Protein AF-A0A9E3NPG4-F1 (afdb_monomer_lite)

Radius of gyration: 16.13 Å; chains: 1; bounding box: 32×20×46 Å

pLDDT: mean 84.18, std 7.98, range [45.94, 92.38]

Sequence (71 aa):
MTTPAELRETVNAALSEVTLAEAALETALRELSSGTRAEKVAVTAVVSDAFARLRAARAELTRLRDLVGAE

Secondary structure (DSSP, 8-state):
---HHHHHHHHHHHHHHHHHHHHHHHHHHHHHHH--HHHHHHHHHHHHHHHHHHHHHHHHHHHHHHHHTT-

Structure (mmCIF, N/CA/C/O backbone):
data_AF-A0A9E3NPG4-F1
#
_entry.id   AF-A0A9E3NPG4-F1
#
loop_
_atom_site.group_PDB
_atom_site.id
_atom_site.type_symbol
_atom_site.label_atom_id
_atom_site.label_alt_id
_atom_site.label_comp_id
_atom_site.label_asym_id
_atom_site.label_entity_id
_atom_site.label_seq_id
_atom_site.pdbx_PDB_ins_code
_atom_site.Cartn_x
_atom_site.Cartn_y
_atom_site.Cartn_z
_atom_site.occupancy
_atom_site.B_iso_or_equiv
_atom_site.auth_seq_id
_atom_site.auth_comp_id
_atom_site.auth_asym_id
_atom_site.auth_atom_id
_atom_site.pdbx_PDB_model_num
ATOM 1 N N . MET A 1 1 ? -10.866 -9.585 22.461 1.00 60.62 1 MET A N 1
ATOM 2 C CA . MET A 1 1 ? -11.029 -8.128 22.628 1.00 60.62 1 MET A CA 1
ATOM 3 C C . MET A 1 1 ? -9.715 -7.492 22.232 1.00 60.62 1 MET A C 1
ATOM 5 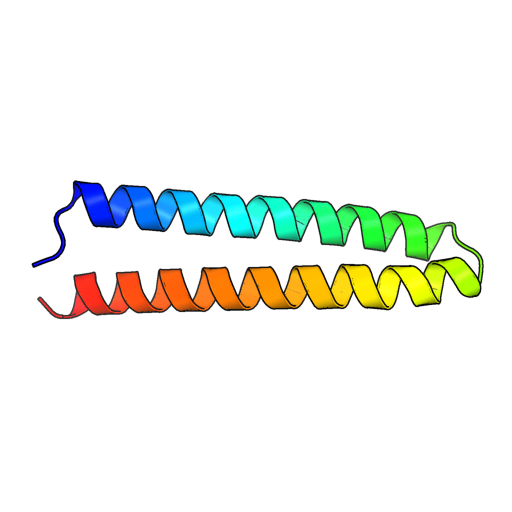O O . MET A 1 1 ? -8.713 -7.841 22.840 1.00 60.62 1 MET A O 1
ATOM 9 N N . THR A 1 2 ? -9.700 -6.673 21.185 1.00 70.12 2 THR A N 1
ATOM 10 C CA . THR A 1 2 ? -8.490 -5.962 20.751 1.00 70.12 2 THR A CA 1
ATOM 11 C C . THR A 1 2 ? -8.276 -4.773 21.678 1.00 70.12 2 THR A C 1
ATOM 13 O O . THR A 1 2 ? -9.208 -4.013 21.934 1.00 70.12 2 THR A O 1
ATOM 16 N N . THR A 1 3 ? -7.084 -4.638 22.241 1.00 82.38 3 THR A N 1
ATOM 17 C CA . THR A 1 3 ? -6.773 -3.548 23.166 1.00 82.38 3 THR A CA 1
ATOM 18 C C . THR A 1 3 ? -6.557 -2.234 22.404 1.00 82.38 3 THR A C 1
ATOM 20 O O . THR A 1 3 ? -6.140 -2.244 21.242 1.00 82.38 3 THR A O 1
ATOM 23 N N . PRO A 1 4 ? -6.752 -1.069 23.048 1.00 82.81 4 PRO A N 1
ATOM 24 C CA . PRO A 1 4 ? -6.437 0.226 22.439 1.00 82.81 4 PRO A CA 1
ATOM 25 C C . PRO A 1 4 ? -4.979 0.345 21.962 1.00 82.81 4 PRO A C 1
ATOM 27 O O . PRO A 1 4 ? -4.685 1.078 21.018 1.00 82.81 4 PRO A O 1
ATOM 30 N N . ALA A 1 5 ? -4.056 -0.382 22.601 1.00 85.06 5 ALA A N 1
ATOM 31 C CA . ALA A 1 5 ? -2.656 -0.429 22.195 1.00 85.06 5 ALA A CA 1
ATOM 32 C C . ALA A 1 5 ? -2.468 -1.168 20.858 1.00 85.06 5 ALA A C 1
ATOM 34 O O . 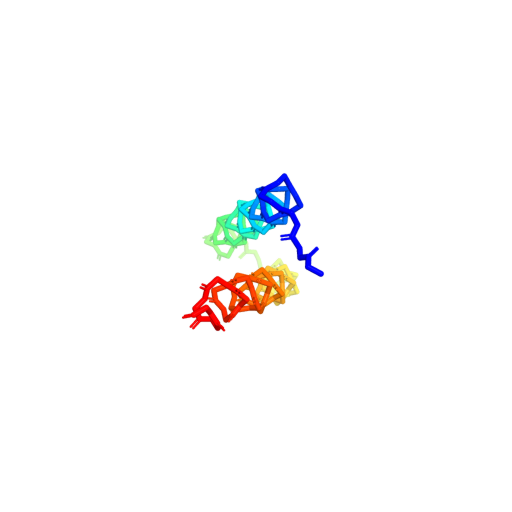ALA A 1 5 ? -1.805 -0.628 19.975 1.00 85.06 5 ALA A O 1
ATOM 35 N N . GLU A 1 6 ? -3.107 -2.328 20.688 1.00 85.25 6 GLU A N 1
ATOM 36 C CA . GLU A 1 6 ? -3.069 -3.126 19.451 1.00 85.25 6 GLU A CA 1
ATOM 37 C C . GLU A 1 6 ? -3.732 -2.391 18.275 1.00 85.25 6 GLU A C 1
ATOM 39 O O . GLU A 1 6 ? -3.212 -2.402 17.157 1.00 85.25 6 GLU A O 1
ATOM 44 N N . LEU A 1 7 ? -4.851 -1.694 18.519 1.00 84.62 7 LEU A N 1
ATOM 45 C CA . LEU A 1 7 ? -5.507 -0.862 17.501 1.00 84.62 7 LEU A CA 1
ATOM 46 C C . LEU A 1 7 ? -4.569 0.243 17.002 1.00 84.62 7 LEU A C 1
ATOM 48 O O . LEU A 1 7 ? -4.410 0.428 15.799 1.00 84.62 7 LEU A O 1
ATOM 52 N N . ARG A 1 8 ? -3.911 0.954 17.922 1.00 86.38 8 ARG A N 1
ATOM 53 C CA . ARG A 1 8 ? -2.967 2.026 17.587 1.00 86.38 8 ARG A CA 1
ATOM 54 C C . ARG A 1 8 ? -1.754 1.510 16.813 1.00 86.38 8 ARG A C 1
ATOM 56 O O . ARG A 1 8 ? -1.334 2.157 15.860 1.00 86.38 8 ARG A O 1
ATOM 63 N N . GLU A 1 9 ? -1.199 0.366 17.202 1.00 88.69 9 GLU A N 1
ATOM 64 C CA . GLU A 1 9 ? -0.082 -0.256 16.483 1.00 88.69 9 GLU A CA 1
ATOM 65 C C . GLU A 1 9 ? -0.480 -0.637 15.052 1.00 88.69 9 GLU A C 1
ATOM 67 O O . GLU A 1 9 ? 0.234 -0.326 14.100 1.00 88.69 9 GLU A O 1
ATOM 72 N N . THR A 1 10 ? -1.676 -1.199 14.886 1.00 85.81 10 THR A N 1
ATOM 73 C CA . THR A 1 10 ? -2.210 -1.565 13.571 1.00 85.81 10 THR A CA 1
ATOM 74 C C . THR A 1 10 ? -2.469 -0.333 12.690 1.00 85.81 10 THR A C 1
ATOM 76 O O . THR A 1 10 ? -2.120 -0.331 11.510 1.00 85.81 10 THR A O 1
ATOM 79 N N . VAL A 1 11 ? -3.028 0.748 13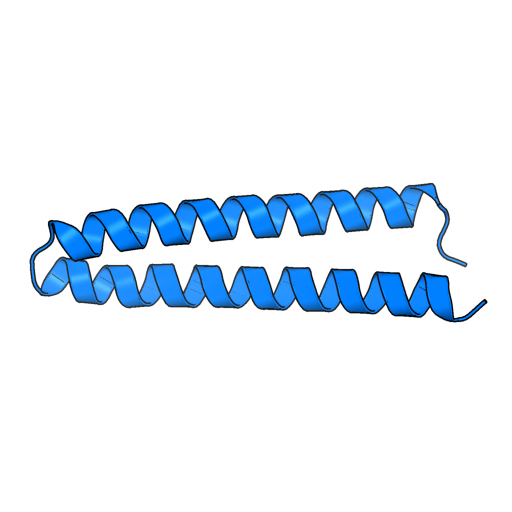.253 1.00 87.81 11 VAL A N 1
ATOM 80 C CA . VAL A 1 11 ? -3.195 2.028 12.536 1.00 87.81 11 VAL A CA 1
ATOM 81 C C . VAL A 1 11 ? -1.839 2.579 12.092 1.00 87.81 11 VAL A C 1
ATOM 83 O O . VAL A 1 11 ? -1.701 2.998 10.944 1.00 87.81 11 VAL A O 1
ATOM 86 N N . ASN A 1 12 ? -0.830 2.549 12.965 1.00 89.06 12 ASN A N 1
ATOM 87 C CA . ASN A 1 12 ? 0.517 3.012 12.630 1.00 89.06 12 ASN A CA 1
ATOM 88 C C . ASN A 1 12 ? 1.140 2.187 11.495 1.00 89.06 12 ASN A C 1
ATOM 90 O O . ASN A 1 12 ? 1.736 2.762 10.585 1.00 89.06 12 ASN A O 1
ATOM 94 N N . ALA A 1 13 ? 0.967 0.862 11.511 1.00 89.00 13 ALA A N 1
ATOM 95 C CA . ALA A 1 13 ? 1.426 -0.006 10.430 1.00 89.00 13 ALA A CA 1
ATOM 96 C C . ALA A 1 13 ? 0.743 0.350 9.098 1.00 89.00 13 ALA A C 1
ATOM 98 O O . ALA A 1 13 ? 1.420 0.553 8.091 1.00 89.00 13 ALA A O 1
ATOM 99 N N . ALA A 1 14 ? -0.582 0.524 9.101 1.00 87.62 14 ALA A N 1
ATOM 100 C CA . ALA A 1 14 ? -1.325 0.907 7.903 1.00 87.62 14 ALA A CA 1
ATOM 101 C C . ALA A 1 14 ? -0.919 2.294 7.368 1.00 87.62 14 ALA A C 1
ATOM 103 O O . ALA A 1 14 ? -0.780 2.465 6.159 1.00 87.62 14 ALA A O 1
ATOM 104 N N . LEU A 1 15 ? -0.677 3.275 8.245 1.00 88.94 15 LEU A N 1
ATOM 105 C CA . LEU A 1 15 ? -0.164 4.596 7.855 1.00 88.94 15 LEU A CA 1
ATOM 106 C C . LEU A 1 15 ? 1.237 4.514 7.236 1.00 88.94 15 LEU A C 1
ATOM 108 O O . LEU A 1 15 ? 1.522 5.209 6.257 1.00 88.94 15 LEU A O 1
ATOM 112 N N . SER A 1 16 ? 2.104 3.652 7.774 1.00 92.38 16 SER A N 1
ATOM 113 C CA . SER A 1 16 ? 3.433 3.428 7.203 1.00 92.38 16 SER A CA 1
ATOM 114 C C . SER A 1 16 ? 3.346 2.819 5.803 1.00 92.38 16 SER A C 1
ATOM 116 O O . SER A 1 16 ? 4.054 3.264 4.904 1.00 92.38 16 SER A O 1
ATOM 118 N N . GLU A 1 17 ? 2.462 1.841 5.593 1.00 90.25 17 GLU A N 1
ATOM 119 C CA . GLU A 1 17 ? 2.242 1.227 4.276 1.00 90.25 17 GLU A CA 1
ATOM 120 C C . GLU A 1 17 ? 1.709 2.237 3.250 1.00 90.25 17 GLU A C 1
ATOM 122 O O . GLU A 1 17 ? 2.173 2.263 2.108 1.00 90.25 17 GLU A O 1
ATOM 127 N N . VAL A 1 18 ? 0.787 3.119 3.657 1.00 91.00 18 VAL A N 1
ATOM 128 C CA . VAL A 1 18 ? 0.305 4.220 2.804 1.00 91.00 18 VAL A CA 1
ATOM 129 C C . VAL A 1 18 ? 1.455 5.147 2.417 1.00 91.00 18 VAL A C 1
ATOM 131 O O . VAL A 1 18 ? 1.649 5.398 1.231 1.00 91.00 18 VAL A O 1
ATOM 134 N N . THR A 1 19 ? 2.266 5.576 3.388 1.00 91.00 19 THR A N 1
ATOM 135 C CA . THR A 1 19 ? 3.413 6.470 3.148 1.00 91.00 19 THR A CA 1
ATOM 136 C C . THR A 1 19 ? 4.405 5.859 2.151 1.00 91.00 19 THR A C 1
ATOM 138 O O . THR A 1 19 ? 4.875 6.529 1.229 1.00 91.00 19 THR A O 1
ATOM 141 N N . LEU A 1 20 ? 4.716 4.567 2.300 1.00 91.44 20 LEU A N 1
ATOM 142 C CA . LEU A 1 20 ? 5.621 3.861 1.390 1.00 91.44 20 LEU A CA 1
ATOM 143 C C . LEU A 1 20 ? 5.041 3.747 -0.023 1.00 91.44 20 LEU A C 1
ATOM 145 O O . LEU A 1 20 ? 5.766 3.916 -1.005 1.00 91.44 20 LEU A O 1
ATOM 149 N N . ALA A 1 21 ? 3.743 3.471 -0.139 1.00 90.62 21 ALA A N 1
ATOM 150 C CA . ALA A 1 21 ? 3.082 3.373 -1.431 1.00 90.62 21 ALA A CA 1
ATOM 151 C C . ALA A 1 21 ? 2.981 4.732 -2.145 1.00 90.62 21 ALA A C 1
ATOM 153 O O . ALA A 1 21 ? 3.175 4.798 -3.359 1.00 90.62 21 ALA A O 1
ATOM 154 N N . GLU A 1 22 ? 2.734 5.818 -1.411 1.00 87.75 22 GLU A N 1
ATOM 155 C CA . GLU A 1 22 ? 2.743 7.184 -1.946 1.00 87.75 22 GLU A CA 1
ATOM 156 C C . GLU A 1 22 ? 4.125 7.567 -2.489 1.00 87.75 22 GLU A C 1
ATOM 158 O O . GLU A 1 22 ? 4.228 8.025 -3.628 1.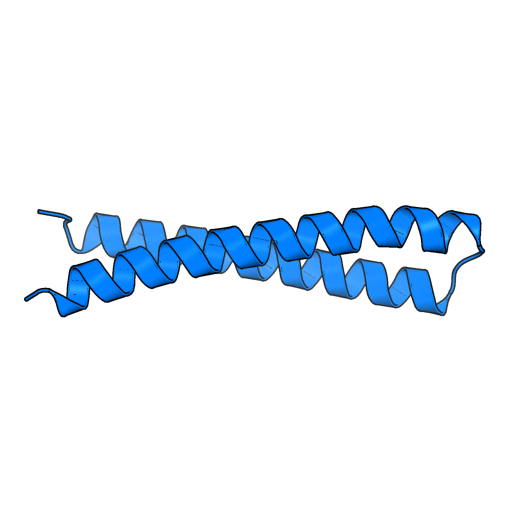00 87.75 22 GLU A O 1
ATOM 163 N N . ALA A 1 23 ? 5.196 7.290 -1.740 1.00 90.62 23 ALA A N 1
ATOM 164 C CA . ALA A 1 23 ? 6.566 7.540 -2.191 1.00 90.62 23 ALA A CA 1
ATOM 165 C C . ALA A 1 23 ? 6.931 6.731 -3.454 1.00 90.62 23 ALA A C 1
ATOM 167 O O . ALA A 1 23 ? 7.597 7.238 -4.365 1.00 90.62 23 ALA A O 1
ATOM 168 N N . ALA A 1 24 ? 6.468 5.478 -3.537 1.00 90.25 24 ALA A N 1
ATOM 169 C CA . ALA A 1 24 ? 6.658 4.636 -4.716 1.00 90.25 24 ALA A CA 1
ATOM 170 C C . ALA A 1 24 ? 5.908 5.187 -5.941 1.00 90.25 24 ALA A C 1
ATOM 172 O O . ALA A 1 24 ? 6.472 5.233 -7.036 1.00 90.25 24 ALA A O 1
ATOM 173 N N . LEU A 1 25 ? 4.669 5.661 -5.763 1.00 88.38 25 LEU A N 1
ATOM 174 C CA . LEU A 1 25 ? 3.894 6.306 -6.829 1.00 88.38 25 LEU A CA 1
ATOM 175 C C . LEU A 1 25 ? 4.530 7.618 -7.290 1.00 88.38 25 LEU A C 1
ATOM 177 O O . LEU A 1 25 ? 4.589 7.875 -8.491 1.00 88.38 25 LEU A O 1
ATOM 181 N N . GLU A 1 26 ? 5.037 8.435 -6.369 1.00 88.12 26 GLU A N 1
ATOM 182 C CA . GLU A 1 26 ? 5.721 9.680 -6.718 1.00 88.12 26 GLU A CA 1
ATOM 183 C C . GLU A 1 26 ? 6.990 9.409 -7.540 1.00 88.12 26 GLU A C 1
ATOM 185 O O . GLU A 1 26 ? 7.222 10.053 -8.567 1.00 88.12 26 GLU A O 1
ATOM 190 N N . THR A 1 27 ? 7.777 8.410 -7.136 1.00 87.12 27 THR A N 1
ATOM 191 C CA . THR A 1 27 ? 8.963 7.963 -7.882 1.00 87.12 27 THR A CA 1
ATOM 192 C C . THR A 1 27 ? 8.579 7.487 -9.284 1.00 87.12 27 THR A C 1
ATOM 194 O O . THR A 1 27 ? 9.132 7.969 -10.273 1.00 87.12 27 THR A O 1
ATOM 197 N N . ALA A 1 28 ? 7.560 6.631 -9.384 1.00 86.25 28 ALA A N 1
ATOM 198 C CA . ALA A 1 28 ? 7.020 6.147 -10.650 1.00 86.25 28 ALA A CA 1
ATOM 199 C C . ALA A 1 28 ? 6.564 7.285 -11.583 1.00 86.25 28 ALA A C 1
ATOM 201 O O . ALA A 1 28 ? 6.847 7.262 -12.782 1.00 86.25 28 ALA A O 1
ATOM 202 N N . LEU A 1 29 ? 5.878 8.305 -11.057 1.00 83.75 29 LEU A N 1
ATOM 203 C CA . LEU A 1 29 ? 5.431 9.462 -11.842 1.00 83.75 29 LEU A CA 1
ATOM 204 C C . LEU A 1 29 ? 6.605 10.274 -12.400 1.00 83.75 29 LEU A C 1
ATOM 206 O O . LEU A 1 29 ? 6.552 10.723 -13.551 1.00 83.75 29 LEU A O 1
ATOM 210 N N . ARG A 1 30 ? 7.678 10.441 -11.617 1.00 83.25 30 ARG A N 1
ATOM 211 C CA . ARG A 1 30 ? 8.904 11.109 -12.077 1.00 83.25 30 ARG A CA 1
ATOM 212 C C . ARG A 1 30 ? 9.572 10.316 -13.201 1.00 83.25 30 ARG A C 1
ATOM 214 O O . ARG A 1 30 ? 9.880 10.902 -14.235 1.00 83.25 30 ARG A O 1
ATOM 221 N N . GLU A 1 31 ? 9.715 9.002 -13.042 1.00 81.62 31 GLU A N 1
ATOM 222 C CA . GLU A 1 31 ? 10.307 8.111 -14.054 1.00 81.62 31 GLU A CA 1
ATOM 223 C C . GLU A 1 31 ? 9.481 8.052 -15.351 1.00 81.62 31 GLU A C 1
ATOM 225 O O . GLU A 1 31 ? 10.034 8.084 -16.450 1.00 81.62 31 GLU A O 1
ATOM 230 N N . LEU A 1 32 ? 8.146 8.044 -15.259 1.00 79.88 32 LEU A N 1
ATOM 231 C CA . LEU A 1 32 ? 7.259 8.120 -16.429 1.00 79.88 32 LEU A CA 1
ATOM 232 C C . LEU A 1 32 ? 7.433 9.419 -17.224 1.00 79.88 32 LEU A C 1
ATOM 234 O O . LEU A 1 32 ? 7.295 9.409 -18.452 1.00 79.88 32 LEU A O 1
ATOM 238 N N . SER A 1 33 ? 7.715 10.519 -16.523 1.00 75.19 33 SER A N 1
ATOM 239 C CA . SER A 1 33 ? 7.840 11.859 -17.102 1.00 75.19 33 SER A CA 1
ATOM 240 C C . SER A 1 33 ? 9.178 12.077 -17.818 1.00 75.19 33 SER A C 1
ATOM 242 O O . SER A 1 33 ? 9.243 12.889 -18.739 1.00 75.19 33 SER A O 1
ATOM 244 N N . SER A 1 34 ? 10.233 11.352 -17.434 1.00 77.31 34 SER A N 1
ATOM 245 C CA . SER A 1 34 ? 11.593 11.510 -17.975 1.00 77.31 34 SER A CA 1
ATOM 246 C C . SER A 1 34 ? 12.121 10.300 -18.761 1.00 77.31 34 SER A C 1
ATOM 248 O O . SER A 1 34 ? 13.149 10.422 -19.426 1.00 77.31 34 SER A O 1
ATOM 250 N N . GLY A 1 35 ? 11.440 9.150 -18.713 1.00 76.25 35 GLY A N 1
ATOM 251 C CA . GLY A 1 35 ? 11.989 7.865 -19.151 1.00 76.25 35 GLY A CA 1
ATOM 252 C C . 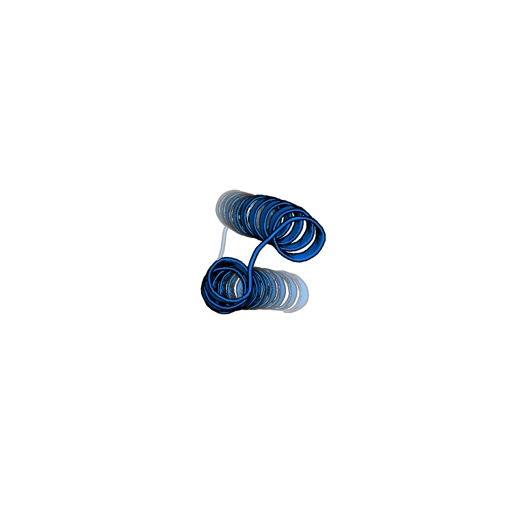GLY A 1 35 ? 11.709 7.425 -20.597 1.00 76.25 35 GLY A C 1
ATOM 253 O O . GLY A 1 35 ? 10.729 7.791 -21.257 1.00 76.25 35 GLY A O 1
ATOM 254 N N . THR A 1 36 ? 12.577 6.536 -21.066 1.00 81.00 36 THR A N 1
ATOM 255 C CA . THR A 1 36 ? 12.487 5.699 -22.266 1.00 81.00 36 THR A CA 1
ATOM 256 C C . THR A 1 36 ? 11.350 4.672 -22.178 1.00 81.00 36 THR A C 1
ATOM 258 O O . THR A 1 36 ? 10.757 4.423 -21.130 1.00 81.00 36 THR A O 1
ATOM 261 N N . ARG A 1 37 ? 11.028 4.009 -23.298 1.00 79.19 37 ARG A N 1
ATOM 262 C CA . ARG A 1 37 ? 9.960 2.991 -23.344 1.00 79.19 37 ARG A CA 1
ATOM 263 C C . ARG A 1 37 ? 10.194 1.820 -22.378 1.00 79.19 37 ARG A C 1
ATOM 265 O O . ARG A 1 37 ? 9.222 1.310 -21.834 1.00 79.19 37 ARG A O 1
ATOM 272 N N . ALA A 1 38 ? 11.444 1.402 -22.177 1.00 78.75 38 ALA A N 1
ATOM 273 C CA . ALA A 1 38 ? 11.783 0.322 -21.250 1.00 78.75 38 ALA A CA 1
ATOM 274 C C . ALA A 1 38 ? 11.542 0.737 -19.787 1.00 78.75 38 ALA A C 1
ATOM 276 O O . ALA A 1 38 ? 10.951 -0.024 -19.025 1.00 78.75 38 ALA A O 1
ATOM 277 N N . GLU A 1 39 ? 11.897 1.972 -19.427 1.00 77.38 39 GLU A N 1
ATOM 278 C CA . GLU A 1 39 ? 11.643 2.532 -18.092 1.00 77.38 39 GLU A CA 1
ATOM 279 C C . GLU A 1 39 ? 10.140 2.651 -17.820 1.00 77.38 39 GLU A C 1
ATOM 281 O O . GLU A 1 39 ? 9.672 2.252 -16.761 1.00 77.38 39 GLU A O 1
ATOM 286 N N . LYS A 1 40 ? 9.336 3.047 -18.814 1.00 78.62 40 LYS A N 1
ATOM 287 C CA . LYS A 1 40 ? 7.865 3.078 -18.683 1.00 78.62 40 LYS A CA 1
ATOM 288 C C . LYS A 1 40 ? 7.248 1.700 -18.390 1.00 78.62 40 LYS A C 1
ATOM 290 O O . LYS A 1 40 ? 6.245 1.612 -17.681 1.00 78.62 40 LYS A O 1
ATOM 295 N N . VAL A 1 41 ? 7.840 0.618 -18.907 1.00 82.88 41 VAL A N 1
ATOM 296 C CA . VAL A 1 41 ? 7.416 -0.756 -18.577 1.00 82.88 41 VAL A CA 1
ATOM 297 C C . VAL A 1 41 ? 7.789 -1.101 -17.134 1.00 82.88 41 VAL A C 1
ATOM 299 O O . VAL A 1 41 ? 6.944 -1.622 -16.410 1.00 82.88 41 VAL A O 1
ATOM 302 N N . ALA A 1 42 ? 9.001 -0.761 -16.688 1.00 81.88 42 ALA A N 1
ATOM 303 C CA . ALA A 1 42 ? 9.420 -0.965 -15.299 1.00 81.88 42 ALA A CA 1
ATOM 304 C C . ALA A 1 42 ? 8.522 -0.198 -14.311 1.00 81.88 42 ALA A C 1
ATOM 306 O O . ALA A 1 42 ? 8.062 -0.769 -13.321 1.00 81.88 42 ALA A O 1
ATOM 307 N N . VAL A 1 43 ? 8.155 1.043 -14.643 1.00 85.25 43 VAL A N 1
ATOM 308 C CA . VAL A 1 43 ? 7.221 1.849 -13.848 1.00 85.25 43 VAL A CA 1
ATOM 309 C C . VAL A 1 43 ? 5.862 1.161 -13.681 1.00 85.25 43 VAL A C 1
ATOM 311 O O . VAL A 1 43 ? 5.247 1.260 -12.623 1.00 85.25 43 VAL A O 1
ATOM 314 N N . THR A 1 44 ? 5.394 0.401 -14.675 1.00 84.19 44 THR A N 1
ATOM 315 C CA . THR A 1 44 ? 4.113 -0.322 -14.569 1.00 84.19 44 THR A CA 1
ATOM 316 C C . THR A 1 44 ? 4.129 -1.339 -13.420 1.00 84.19 44 THR A C 1
ATOM 318 O O . THR A 1 44 ? 3.123 -1.497 -12.722 1.00 84.19 44 THR A O 1
ATOM 321 N N . ALA A 1 45 ? 5.269 -1.994 -13.176 1.00 85.12 45 ALA A N 1
ATOM 322 C CA . ALA A 1 45 ? 5.434 -2.907 -12.047 1.00 85.12 45 ALA A CA 1
ATOM 323 C C . ALA A 1 45 ? 5.453 -2.154 -10.707 1.00 85.12 45 ALA A C 1
ATOM 325 O O . ALA A 1 45 ? 4.747 -2.551 -9.782 1.00 85.12 45 ALA A O 1
ATOM 326 N N . VAL A 1 46 ? 6.180 -1.032 -10.629 1.00 88.19 46 VAL A N 1
ATOM 327 C CA . VAL A 1 46 ? 6.253 -0.182 -9.424 1.00 88.19 46 VAL A CA 1
ATOM 328 C C . VAL A 1 46 ? 4.875 0.368 -9.046 1.00 88.19 46 VAL A C 1
ATOM 330 O O . VAL A 1 46 ? 4.458 0.272 -7.894 1.00 88.19 46 VAL A O 1
ATOM 333 N N . VAL A 1 47 ? 4.123 0.880 -10.023 1.00 88.81 47 VAL A N 1
ATOM 334 C CA . VAL A 1 47 ? 2.755 1.379 -9.820 1.00 88.81 47 VAL A CA 1
ATOM 335 C C . VAL A 1 47 ? 1.825 0.255 -9.361 1.00 88.81 47 VAL A C 1
ATOM 337 O O . VAL A 1 47 ? 1.015 0.457 -8.456 1.00 88.81 47 VAL A O 1
ATOM 340 N N . SER A 1 48 ? 1.945 -0.938 -9.949 1.00 87.50 48 SER A N 1
ATOM 341 C CA . SER A 1 48 ? 1.134 -2.096 -9.556 1.00 87.50 48 SER A CA 1
ATOM 342 C C . SER A 1 48 ? 1.402 -2.523 -8.109 1.00 87.50 48 SER A C 1
ATOM 344 O O . SER A 1 48 ? 0.447 -2.783 -7.374 1.00 87.50 48 SER A O 1
ATOM 346 N N . ASP A 1 49 ? 2.671 -2.549 -7.686 1.00 89.81 49 ASP A N 1
ATOM 347 C CA . ASP A 1 49 ? 3.062 -2.857 -6.304 1.00 89.81 49 ASP A CA 1
ATOM 348 C C . ASP A 1 49 ? 2.523 -1.809 -5.321 1.00 89.81 49 ASP A C 1
ATOM 350 O O . ASP A 1 49 ? 1.879 -2.150 -4.328 1.00 89.81 49 ASP A O 1
ATOM 354 N N . ALA A 1 50 ? 2.675 -0.521 -5.640 1.00 88.38 50 ALA A N 1
ATOM 355 C CA . ALA A 1 50 ? 2.157 0.556 -4.803 1.00 88.38 50 ALA A CA 1
ATOM 356 C C . ALA A 1 50 ? 0.626 0.483 -4.635 1.00 88.38 50 ALA A C 1
ATOM 358 O O . ALA A 1 50 ? 0.107 0.615 -3.524 1.00 88.38 50 ALA A O 1
ATOM 359 N N . PHE A 1 51 ? -0.118 0.181 -5.707 1.00 87.81 51 PHE A N 1
ATOM 360 C CA . PHE A 1 51 ? -1.561 -0.056 -5.606 1.00 87.81 51 PHE A CA 1
ATOM 361 C C . PHE A 1 51 ? -1.910 -1.271 -4.739 1.00 87.81 51 PHE A C 1
ATOM 363 O O . PHE A 1 51 ? -2.921 -1.236 -4.033 1.00 87.81 51 PHE A O 1
ATOM 370 N N . ALA A 1 52 ? -1.116 -2.343 -4.782 1.00 91.06 52 ALA A N 1
ATOM 371 C CA . ALA A 1 52 ? -1.332 -3.512 -3.934 1.00 91.06 52 ALA A CA 1
ATOM 372 C C . ALA A 1 52 ? -1.159 -3.163 -2.447 1.00 91.06 52 ALA A C 1
ATOM 374 O O . ALA A 1 52 ? -2.033 -3.498 -1.642 1.00 91.06 52 ALA A O 1
ATOM 375 N N . ARG A 1 53 ? -0.109 -2.406 -2.099 1.00 89.44 53 ARG A N 1
ATOM 376 C CA . ARG A 1 53 ? 0.137 -1.923 -0.728 1.00 89.44 53 ARG A CA 1
ATOM 377 C C . ARG A 1 53 ? -0.981 -1.014 -0.221 1.00 89.44 53 ARG A C 1
ATOM 379 O O . ARG A 1 53 ? -1.500 -1.236 0.870 1.00 89.44 53 ARG A O 1
ATOM 386 N N . LEU A 1 54 ? -1.451 -0.072 -1.045 1.00 89.12 54 LEU A N 1
ATOM 387 C CA . LEU A 1 54 ? -2.592 0.786 -0.691 1.00 89.12 54 LEU A CA 1
ATOM 388 C C . LEU A 1 54 ? -3.870 -0.017 -0.427 1.00 89.12 54 LEU A C 1
ATOM 390 O O . LEU A 1 54 ? -4.618 0.292 0.502 1.00 89.12 54 LEU A O 1
ATOM 394 N N . ARG A 1 55 ? -4.142 -1.062 -1.222 1.00 90.44 55 ARG A N 1
ATOM 395 C CA . ARG A 1 55 ? -5.299 -1.936 -0.971 1.00 90.44 55 ARG A CA 1
ATOM 396 C C . ARG A 1 55 ? -5.163 -2.697 0.342 1.00 90.44 55 ARG A C 1
ATOM 398 O O . ARG A 1 55 ? -6.158 -2.799 1.056 1.00 90.44 55 ARG A O 1
ATOM 405 N N . ALA A 1 56 ? -3.973 -3.207 0.654 1.00 89.00 56 ALA A N 1
ATOM 406 C CA . ALA A 1 56 ? -3.713 -3.902 1.911 1.00 89.00 56 ALA A CA 1
ATOM 407 C C . ALA A 1 56 ? -3.921 -2.969 3.115 1.00 89.00 56 ALA A C 1
ATOM 409 O O . ALA A 1 56 ? -4.697 -3.291 4.012 1.00 89.00 56 ALA A O 1
ATOM 410 N N . ALA A 1 57 ? -3.341 -1.765 3.077 1.00 86.69 57 ALA A N 1
ATOM 411 C CA . ALA A 1 57 ? -3.526 -0.763 4.124 1.00 86.69 57 ALA A CA 1
ATOM 412 C C . ALA A 1 57 ? -5.002 -0.366 4.294 1.00 86.69 57 ALA A C 1
ATOM 414 O O . ALA A 1 57 ? -5.510 -0.293 5.412 1.00 86.69 57 ALA A O 1
ATOM 415 N N . ARG A 1 58 ? -5.736 -0.176 3.188 1.00 89.81 58 ARG A N 1
ATOM 416 C CA . ARG A 1 58 ? -7.180 0.104 3.228 1.00 89.81 58 ARG A CA 1
ATOM 417 C C . ARG A 1 58 ? -7.974 -1.039 3.860 1.00 89.81 58 ARG A C 1
ATOM 419 O O . ARG A 1 58 ? -8.915 -0.767 4.606 1.00 89.81 58 ARG A O 1
ATOM 426 N N . ALA A 1 59 ? -7.651 -2.291 3.538 1.00 89.06 59 ALA A N 1
ATOM 427 C CA . ALA A 1 59 ? -8.319 -3.450 4.122 1.00 89.06 59 ALA A CA 1
ATOM 428 C C . ALA A 1 59 ? -8.106 -3.493 5.640 1.00 89.06 59 ALA A C 1
ATOM 430 O O . ALA A 1 59 ? -9.072 -3.668 6.381 1.00 89.06 59 ALA A O 1
ATOM 431 N N . GLU A 1 60 ? -6.883 -3.224 6.098 1.00 88.88 60 GLU A N 1
ATOM 432 C CA . GLU A 1 60 ? -6.569 -3.205 7.525 1.00 88.88 60 GLU A CA 1
ATOM 433 C C . GLU A 1 60 ? -7.278 -2.056 8.257 1.00 88.88 60 GLU A C 1
ATOM 435 O O . GLU A 1 60 ? -7.908 -2.271 9.291 1.00 88.88 60 GLU A O 1
ATOM 440 N N . LEU A 1 61 ? -7.292 -0.849 7.684 1.00 87.56 61 LEU A N 1
ATOM 441 C CA . LEU A 1 61 ? -8.050 0.281 8.238 1.00 87.56 61 LEU A CA 1
ATOM 442 C C . LEU A 1 61 ? -9.561 0.015 8.268 1.00 87.56 61 LEU A C 1
ATOM 444 O O . LEU A 1 61 ? -10.242 0.425 9.207 1.00 87.56 61 LEU A O 1
ATOM 448 N N . THR A 1 62 ? -10.093 -0.686 7.264 1.00 87.75 62 THR A N 1
ATOM 449 C CA . THR A 1 62 ? -11.505 -1.101 7.235 1.00 87.75 62 THR A CA 1
ATOM 450 C C . THR A 1 62 ? -11.792 -2.091 8.359 1.00 87.75 62 THR A C 1
ATOM 452 O O . THR A 1 62 ? -12.744 -1.891 9.108 1.00 87.75 62 THR A O 1
ATOM 455 N N . ARG A 1 63 ? -10.927 -3.100 8.540 1.00 86.88 63 ARG A N 1
ATOM 456 C CA . ARG A 1 63 ? -11.025 -4.067 9.639 1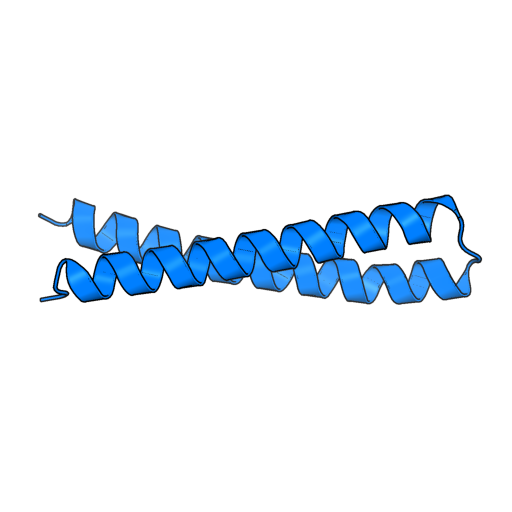.00 86.88 63 ARG A CA 1
ATOM 457 C C . ARG A 1 63 ? -11.034 -3.363 10.992 1.00 86.88 63 ARG A C 1
ATOM 459 O O . ARG A 1 63 ? -11.871 -3.678 11.827 1.00 86.88 63 ARG A O 1
ATOM 466 N N . LEU A 1 64 ? -10.137 -2.399 11.195 1.00 85.81 64 LEU A N 1
ATOM 467 C CA . LEU A 1 64 ? -10.059 -1.614 12.427 1.00 85.81 64 LEU A CA 1
ATOM 468 C C . LEU A 1 64 ? -11.308 -0.766 12.663 1.00 85.81 64 LEU A C 1
ATOM 470 O O . LEU A 1 64 ? -11.831 -0.756 13.774 1.00 85.81 64 LEU A O 1
ATOM 474 N N . ARG A 1 65 ? -11.808 -0.087 11.625 1.00 84.75 65 ARG A N 1
ATOM 475 C CA . ARG A 1 65 ? -13.059 0.677 11.696 1.00 84.75 65 ARG A CA 1
ATOM 476 C C . ARG A 1 65 ? -14.220 -0.216 12.122 1.00 84.75 65 ARG A C 1
ATOM 478 O O . ARG A 1 65 ? -14.983 0.176 12.994 1.00 84.75 65 ARG A O 1
ATOM 485 N N . ASP A 1 66 ? -14.345 -1.395 11.522 1.00 85.81 66 ASP A N 1
ATOM 486 C CA . ASP A 1 66 ? -15.433 -2.324 11.827 1.00 85.81 66 ASP A CA 1
ATOM 487 C C . ASP A 1 66 ? -15.298 -2.891 13.251 1.00 85.81 66 ASP A C 1
ATOM 489 O O . ASP A 1 66 ? -16.299 -3.127 13.916 1.00 85.81 66 ASP A O 1
ATOM 493 N N . LEU A 1 67 ? -14.068 -3.040 13.753 1.00 82.38 67 LEU A N 1
ATOM 494 C CA . LEU A 1 67 ? -13.788 -3.502 15.115 1.00 82.38 67 LEU A CA 1
ATOM 495 C C . LEU A 1 67 ? -14.128 -2.445 16.179 1.00 82.38 67 LEU A C 1
ATOM 497 O O . LEU A 1 67 ? -14.581 -2.804 17.259 1.00 82.38 67 LEU A O 1
ATOM 501 N N . VAL A 1 68 ? -13.938 -1.160 15.863 1.00 80.38 68 VAL A N 1
ATOM 502 C CA . VAL A 1 68 ? -14.332 -0.026 16.722 1.00 80.38 68 VAL A CA 1
ATOM 503 C C . VAL A 1 68 ? -15.831 0.280 16.609 1.00 80.38 68 VAL A C 1
ATOM 505 O O . VAL A 1 68 ? -16.447 0.696 17.579 1.00 80.38 68 VAL A O 1
ATOM 508 N N . GLY A 1 69 ? -16.434 0.088 15.433 1.00 64.75 69 GLY A N 1
ATOM 509 C CA . GLY A 1 69 ? -17.855 0.361 15.183 1.00 64.75 69 GLY A CA 1
ATOM 510 C C . GLY A 1 69 ? -18.814 -0.775 15.551 1.00 64.75 69 GLY A C 1
ATOM 511 O O . GLY A 1 69 ? -20.017 -0.611 15.377 1.00 64.75 69 GLY A O 1
ATOM 512 N N . ALA A 1 70 ? -18.299 -1.922 16.003 1.00 59.81 70 ALA A N 1
ATOM 513 C CA . ALA A 1 70 ? -19.090 -3.062 16.470 1.00 59.81 70 ALA A CA 1
ATOM 514 C C . ALA A 1 70 ? -19.406 -3.019 17.983 1.00 59.81 70 ALA A C 1
ATOM 516 O O . ALA A 1 70 ? -19.895 -4.017 18.516 1.00 59.81 70 ALA A O 1
ATOM 517 N N . GLU A 1 71 ? -19.119 -1.897 18.659 1.00 45.94 71 GLU A N 1
ATOM 518 C CA . GLU A 1 71 ? -19.583 -1.588 20.025 1.00 45.94 71 GLU A CA 1
ATOM 519 C C . GLU A 1 71 ? -21.007 -1.013 20.050 1.00 45.94 71 GLU A C 1
ATOM 521 O O . GLU A 1 71 ? -21.321 -0.132 19.215 1.00 45.94 71 GLU A O 1
#

Foldseek 3Di:
DQDPVNLVVLLVVLVVLLVVLVVLLVVLVVQCVPHDPVSVVVSVVSNVVSVVSNVVSVVSVVVSVCVVVVD